Protein AF-A0A926KFU9-F1 (afdb_monomer_lite)

Radius of gyration: 22.51 Å; chains: 1; bounding box: 45×15×70 Å

pLDDT: mean 76.53, std 8.83, range [40.56, 87.38]

Secondary structure (DSSP, 8-state):
------HHHHHHHHHHHHHHHHHHHHTTHHHHHHHHHHHHHS-SHHHHHHHHHHHHHHHHHHHHHHHHHHHHHHHHHHHHHHHHHHHHHHHHHHHTT-

Sequence (98 aa):
MNLQVNSAALQDSSRQMRRTVDAVGNAPGAVHQAFQSVGASCGDGGCAALATSLAGAWNLALGGLSASSEALAKTTESAGGSYADTERVVMHAVGTAR

Structure (mmCIF, N/CA/C/O backbone):
data_AF-A0A926KFU9-F1
#
_entry.id   AF-A0A926KFU9-F1
#
loop_
_atom_site.group_PDB
_atom_site.id
_atom_site.type_symbol
_atom_site.label_atom_id
_atom_site.label_alt_id
_atom_site.label_comp_id
_atom_site.label_asym_id
_atom_site.label_entity_id
_atom_site.label_seq_id
_atom_site.pdbx_PDB_ins_code
_atom_site.Cartn_x
_atom_site.Cartn_y
_atom_site.Cartn_z
_atom_site.occupancy
_atom_site.B_iso_or_equiv
_atom_site.auth_seq_id
_atom_site.auth_comp_id
_atom_site.auth_asym_id
_atom_site.auth_atom_id
_atom_site.pdbx_PDB_model_num
ATOM 1 N N . MET A 1 1 ? -28.157 -2.617 4.553 1.00 40.56 1 MET A N 1
ATOM 2 C CA . MET A 1 1 ? -27.059 -3.279 5.291 1.00 40.56 1 MET A CA 1
ATOM 3 C C . MET A 1 1 ? -26.851 -2.501 6.578 1.00 40.56 1 MET A C 1
ATOM 5 O O . MET A 1 1 ? -26.506 -1.333 6.495 1.00 40.56 1 MET A O 1
ATOM 9 N N . ASN A 1 2 ? -27.164 -3.084 7.734 1.00 44.91 2 ASN A N 1
ATOM 10 C CA . ASN A 1 2 ? -26.972 -2.429 9.028 1.00 44.91 2 ASN A CA 1
ATOM 11 C C . ASN A 1 2 ? -25.595 -2.871 9.546 1.00 44.91 2 ASN A C 1
ATOM 13 O O . ASN A 1 2 ? -25.444 -4.004 9.997 1.00 44.91 2 ASN A O 1
ATOM 17 N N . LEU A 1 3 ? -24.568 -2.043 9.342 1.00 53.25 3 LEU A N 1
ATOM 18 C CA . LEU A 1 3 ? -23.219 -2.305 9.848 1.00 53.25 3 LEU A CA 1
ATOM 19 C C . LEU A 1 3 ? -23.240 -2.061 11.359 1.00 53.25 3 LEU A C 1
ATOM 21 O O . LEU A 1 3 ? -23.138 -0.922 11.806 1.00 53.25 3 LEU A O 1
ATOM 25 N N . GLN A 1 4 ? -23.411 -3.122 12.151 1.00 61.25 4 GLN A N 1
ATOM 26 C CA . GLN A 1 4 ? -23.164 -3.042 13.588 1.00 61.25 4 GLN A CA 1
ATOM 27 C C . GLN A 1 4 ? -21.669 -2.797 13.806 1.00 61.25 4 GLN A C 1
ATOM 29 O O . GLN A 1 4 ? -20.845 -3.694 13.638 1.00 61.25 4 GLN A O 1
ATOM 34 N N . VAL A 1 5 ? -21.324 -1.560 14.156 1.00 69.62 5 VAL A N 1
ATOM 35 C CA . VAL A 1 5 ? -19.968 -1.182 14.554 1.00 69.62 5 VAL A CA 1
ATOM 36 C C . VAL A 1 5 ? -19.773 -1.628 16.001 1.00 69.62 5 VAL A C 1
ATOM 38 O O . VAL A 1 5 ? -20.246 -0.975 16.926 1.00 69.62 5 VAL A O 1
ATOM 41 N N . ASN A 1 6 ? -19.122 -2.774 16.192 1.00 75.12 6 ASN A N 1
ATOM 42 C CA . ASN A 1 6 ? -18.710 -3.280 17.500 1.00 75.12 6 ASN A CA 1
ATOM 43 C C . ASN A 1 6 ? -17.232 -3.704 17.473 1.00 75.12 6 ASN A C 1
ATOM 45 O O . ASN A 1 6 ? -16.603 -3.775 16.412 1.00 75.12 6 ASN A O 1
ATOM 49 N N . SER A 1 7 ? -16.664 -3.953 18.653 1.00 76.00 7 SER A N 1
ATOM 50 C CA . SER A 1 7 ? -15.240 -4.261 18.827 1.00 76.00 7 SER A CA 1
ATOM 51 C C . SER A 1 7 ? -14.789 -5.476 18.004 1.00 76.00 7 SER A C 1
ATOM 53 O O . SER A 1 7 ? -13.750 -5.415 17.346 1.00 76.00 7 SER A O 1
ATOM 55 N N . ALA A 1 8 ? -15.596 -6.540 17.959 1.00 76.75 8 ALA A N 1
ATOM 56 C CA . ALA A 1 8 ? -15.313 -7.747 17.183 1.00 76.75 8 ALA A CA 1
ATOM 57 C C . ALA A 1 8 ? -15.278 -7.474 15.669 1.00 76.75 8 ALA A C 1
ATOM 59 O O . ALA A 1 8 ? -14.327 -7.864 14.992 1.00 76.7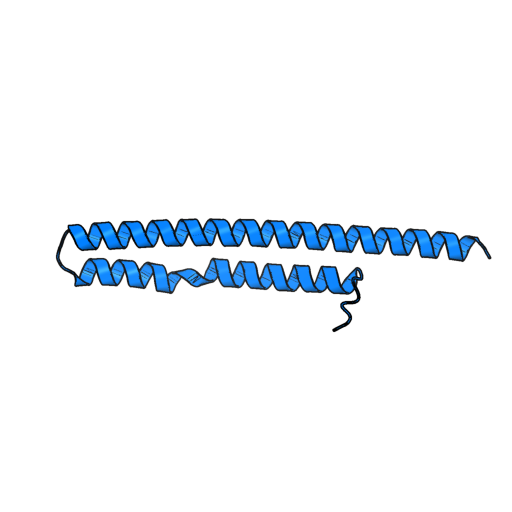5 8 ALA A O 1
ATOM 60 N N . ALA A 1 9 ? -16.259 -6.734 15.143 1.00 76.81 9 ALA A N 1
ATOM 61 C CA . ALA A 1 9 ? -16.319 -6.376 13.727 1.00 76.81 9 ALA A CA 1
ATOM 62 C C . ALA A 1 9 ? -15.128 -5.501 13.292 1.00 76.81 9 ALA A C 1
ATOM 64 O O . ALA A 1 9 ? -14.596 -5.670 12.191 1.00 76.81 9 ALA A O 1
ATOM 65 N N . LEU A 1 10 ? -14.672 -4.592 14.160 1.00 75.25 10 LEU A N 1
ATOM 66 C CA . LEU A 1 10 ? -13.489 -3.762 13.911 1.00 75.25 10 LEU A CA 1
ATOM 67 C C . LEU A 1 10 ? -12.194 -4.586 13.940 1.00 75.25 10 LEU A C 1
ATOM 69 O O . LEU A 1 10 ? -11.336 -4.414 13.074 1.00 75.25 10 LEU A O 1
ATOM 73 N N . GLN A 1 11 ? -12.063 -5.525 14.879 1.00 76.25 11 GLN A N 1
ATOM 74 C CA . GLN A 1 11 ? -10.910 -6.429 14.935 1.00 76.25 11 GLN A CA 1
ATOM 75 C C . GLN A 1 11 ? -10.837 -7.343 13.706 1.00 76.25 11 GLN A C 1
ATOM 77 O O . GLN A 1 11 ? -9.766 -7.496 13.116 1.00 76.25 11 GLN A O 1
ATOM 82 N N . ASP A 1 12 ? -11.964 -7.909 13.272 1.00 80.44 12 ASP A N 1
ATOM 83 C CA . ASP A 1 12 ? -12.012 -8.736 12.064 1.00 80.44 12 ASP A CA 1
ATOM 84 C C . ASP A 1 12 ? -11.726 -7.925 10.799 1.00 80.44 12 ASP A C 1
ATOM 86 O O . ASP A 1 12 ? -10.957 -8.377 9.944 1.00 80.44 12 ASP A O 1
ATOM 90 N N . SER A 1 13 ? -12.241 -6.695 10.722 1.00 77.44 13 SER A N 1
ATOM 91 C CA . SER A 1 13 ? -11.904 -5.758 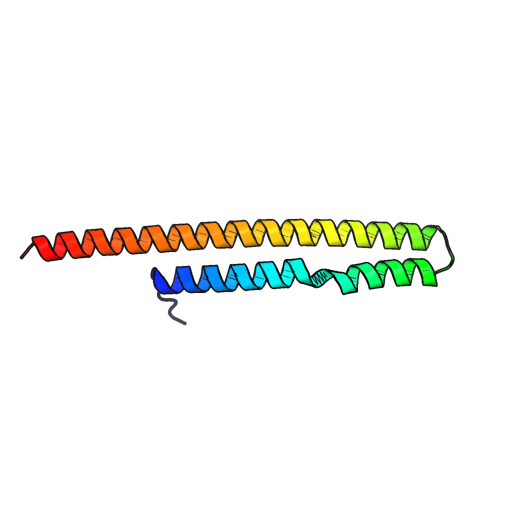9.646 1.00 77.44 13 SER A CA 1
ATOM 92 C C . SER A 1 13 ? -10.406 -5.438 9.637 1.00 77.44 13 SER A C 1
ATOM 94 O O . SER A 1 13 ? -9.785 -5.470 8.577 1.00 77.44 13 SER A O 1
ATOM 96 N N . SER A 1 14 ? -9.782 -5.207 10.799 1.00 73.69 14 SER A N 1
ATOM 97 C CA . SER A 1 14 ? -8.331 -4.982 10.905 1.00 73.69 14 SER A CA 1
ATOM 98 C C . SER A 1 14 ? -7.524 -6.187 10.412 1.00 73.69 14 SER A C 1
ATOM 100 O O . SER A 1 14 ? -6.610 -6.033 9.601 1.00 73.69 14 SER A O 1
ATOM 102 N N . ARG A 1 15 ? -7.898 -7.413 10.804 1.00 81.94 15 ARG A N 1
ATOM 103 C CA . ARG A 1 15 ? -7.252 -8.645 10.310 1.00 81.94 15 ARG A CA 1
ATOM 104 C C . ARG A 1 15 ? -7.406 -8.801 8.799 1.00 81.94 15 ARG A C 1
ATOM 106 O O . ARG A 1 15 ? -6.459 -9.198 8.122 1.00 81.94 15 ARG A O 1
ATOM 113 N N . GLN A 1 16 ? -8.591 -8.508 8.264 1.00 82.19 16 GLN A N 1
ATOM 114 C CA . GLN A 1 16 ? -8.845 -8.561 6.826 1.00 82.19 16 GLN A CA 1
ATOM 115 C C . GLN A 1 16 ? -8.030 -7.504 6.072 1.00 82.19 16 GLN A C 1
ATOM 117 O O . GLN A 1 16 ? -7.464 -7.816 5.024 1.00 82.19 16 GLN A O 1
ATOM 122 N N . MET A 1 17 ? -7.895 -6.300 6.631 1.00 78.56 17 MET A N 1
ATOM 123 C CA . MET A 1 17 ? -7.027 -5.260 6.085 1.00 78.56 17 MET A CA 1
ATOM 124 C C . MET A 1 17 ? -5.566 -5.684 6.092 1.00 78.56 17 MET A C 1
ATOM 126 O O . MET A 1 17 ? -4.937 -5.579 5.050 1.00 78.56 17 MET A O 1
ATOM 130 N N . ARG A 1 18 ? -5.045 -6.251 7.187 1.00 78.00 18 ARG A N 1
ATOM 131 C CA . ARG A 1 18 ? -3.665 -6.770 7.234 1.00 78.00 18 ARG A CA 1
ATOM 132 C C . ARG A 1 18 ? -3.407 -7.818 6.149 1.00 78.00 18 ARG A C 1
ATOM 134 O O . ARG A 1 18 ? -2.459 -7.681 5.392 1.00 78.00 18 ARG A O 1
ATOM 141 N N . ARG A 1 19 ? -4.312 -8.789 5.975 1.00 80.75 19 ARG A N 1
ATOM 142 C CA . ARG A 1 19 ? -4.207 -9.776 4.881 1.00 80.75 19 ARG A CA 1
ATOM 143 C C . ARG A 1 19 ? -4.228 -9.129 3.495 1.00 80.75 19 ARG A C 1
ATOM 145 O O . ARG A 1 19 ? -3.545 -9.591 2.589 1.00 80.75 19 ARG A O 1
ATOM 152 N N . THR A 1 20 ? -5.022 -8.075 3.329 1.00 76.25 20 THR A N 1
ATOM 153 C CA . THR A 1 20 ? -5.097 -7.324 2.070 1.00 76.25 20 THR A CA 1
ATOM 154 C C . THR A 1 20 ? -3.817 -6.521 1.831 1.00 76.25 20 THR A C 1
ATOM 156 O O . THR A 1 20 ? -3.327 -6.509 0.710 1.00 76.25 20 THR A O 1
ATOM 159 N N . VAL A 1 21 ? -3.234 -5.917 2.874 1.00 73.06 21 VAL A N 1
ATOM 160 C CA . VAL A 1 21 ? -1.927 -5.238 2.831 1.00 73.06 21 VAL A CA 1
ATOM 161 C C . VAL A 1 21 ? -0.844 -6.220 2.411 1.00 73.06 21 VAL A C 1
ATOM 163 O O . VAL A 1 21 ? -0.093 -5.922 1.490 1.00 73.06 21 VAL A O 1
ATOM 166 N N . ASP A 1 22 ? -0.807 -7.406 3.017 1.00 72.00 22 ASP A N 1
ATOM 167 C CA . ASP A 1 22 ? 0.162 -8.445 2.673 1.00 72.00 22 ASP A CA 1
ATOM 168 C C . ASP A 1 22 ? -0.025 -8.913 1.223 1.00 72.00 22 ASP A C 1
ATOM 170 O O . ASP A 1 22 ? 0.948 -9.082 0.490 1.00 72.00 22 ASP A O 1
ATOM 174 N N . ALA A 1 23 ? -1.269 -9.084 0.767 1.00 71.44 23 ALA A N 1
ATOM 175 C CA . ALA A 1 23 ? -1.561 -9.454 -0.616 1.00 71.44 23 ALA A CA 1
ATOM 176 C C . ALA A 1 23 ? -1.136 -8.362 -1.611 1.00 71.44 23 ALA A C 1
ATOM 178 O O . ALA A 1 23 ? -0.534 -8.678 -2.631 1.00 71.44 23 ALA A O 1
ATOM 179 N N . VAL A 1 24 ? -1.403 -7.088 -1.305 1.00 68.44 24 VAL A N 1
ATOM 180 C CA . VAL A 1 24 ? -1.000 -5.929 -2.117 1.00 68.44 24 VAL A CA 1
ATOM 181 C C . VAL A 1 24 ? 0.519 -5.765 -2.117 1.00 68.44 24 VAL A C 1
ATOM 183 O O . VAL A 1 24 ? 1.106 -5.593 -3.179 1.00 68.44 24 VAL A O 1
ATOM 186 N N . GLY A 1 25 ? 1.177 -5.881 -0.965 1.00 64.69 25 GLY A N 1
ATOM 187 C CA . GLY A 1 25 ? 2.634 -5.815 -0.845 1.00 64.69 25 GLY A CA 1
ATOM 188 C C . GLY A 1 25 ? 3.343 -6.934 -1.612 1.00 64.69 25 GLY A C 1
ATOM 189 O O . GLY A 1 25 ? 4.392 -6.698 -2.205 1.00 64.69 25 GLY A O 1
ATOM 190 N N . ASN A 1 26 ? 2.735 -8.123 -1.677 1.00 62.97 26 ASN A N 1
ATOM 191 C CA . ASN A 1 26 ? 3.223 -9.252 -2.474 1.00 62.97 26 ASN A CA 1
ATOM 192 C C . ASN A 1 26 ? 2.784 -9.205 -3.953 1.00 62.97 26 ASN A C 1
ATOM 194 O O . ASN A 1 26 ? 3.286 -9.982 -4.766 1.00 62.97 26 ASN A O 1
ATOM 198 N N . ALA A 1 27 ? 1.868 -8.306 -4.330 1.00 64.12 27 ALA A N 1
ATOM 199 C CA . ALA A 1 27 ? 1.274 -8.270 -5.664 1.00 64.12 27 ALA A CA 1
ATOM 200 C C . ALA A 1 27 ? 2.219 -7.892 -6.831 1.00 64.12 27 ALA A C 1
ATOM 202 O O . ALA A 1 27 ? 1.897 -8.295 -7.951 1.00 64.12 27 ALA A O 1
ATOM 203 N N . PRO A 1 28 ? 3.358 -7.170 -6.701 1.00 62.59 28 PRO A N 1
ATOM 204 C CA . PRO A 1 28 ? 3.983 -6.610 -7.903 1.00 62.59 28 PRO A CA 1
ATOM 205 C C . PRO A 1 28 ? 5.318 -7.218 -8.343 1.00 62.59 28 PRO A C 1
ATOM 207 O O . PRO A 1 28 ? 6.089 -6.531 -9.008 1.00 62.59 28 PRO A O 1
ATOM 210 N N . GLY A 1 29 ? 5.582 -8.502 -8.094 1.00 62.53 29 GLY A N 1
ATOM 211 C CA . GLY A 1 29 ? 6.672 -9.187 -8.807 1.00 62.53 29 GLY A CA 1
ATOM 212 C C . GLY A 1 29 ? 6.414 -9.250 -10.322 1.00 62.53 29 GLY A C 1
ATOM 213 O O . GLY A 1 29 ? 7.276 -8.908 -11.130 1.00 62.53 29 GLY A O 1
ATOM 214 N N . ALA A 1 30 ? 5.186 -9.607 -10.712 1.00 68.06 30 ALA A N 1
ATOM 215 C CA . ALA A 1 30 ? 4.811 -9.824 -12.110 1.00 68.06 30 ALA A CA 1
ATOM 216 C C . ALA A 1 30 ? 4.762 -8.528 -12.938 1.00 68.06 30 ALA A C 1
ATOM 218 O O . ALA A 1 30 ? 5.200 -8.514 -14.085 1.00 68.06 30 ALA A O 1
ATOM 219 N N . VAL A 1 31 ? 4.273 -7.425 -12.361 1.00 72.56 31 VAL A N 1
ATOM 220 C CA . VAL A 1 31 ? 4.195 -6.130 -13.060 1.00 72.56 31 VAL A CA 1
ATOM 221 C C . VAL A 1 31 ? 5.584 -5.515 -13.234 1.00 72.56 31 VAL A C 1
ATOM 223 O O . VAL A 1 31 ? 5.902 -4.999 -14.303 1.00 72.56 31 VAL A O 1
ATOM 226 N N . HIS A 1 32 ? 6.449 -5.639 -12.224 1.00 69.75 32 HIS A N 1
ATOM 227 C CA . HIS A 1 32 ? 7.842 -5.218 -12.338 1.00 69.75 32 HIS A CA 1
ATOM 228 C C . HIS A 1 32 ? 8.578 -5.998 -13.439 1.00 69.75 32 HIS A C 1
ATOM 230 O O . HIS A 1 32 ? 9.240 -5.401 -14.288 1.00 69.75 32 HIS A O 1
ATOM 236 N N . GLN A 1 33 ? 8.402 -7.323 -13.479 1.00 72.25 33 GLN A N 1
ATOM 237 C CA . GLN A 1 33 ? 8.969 -8.174 -14.529 1.00 72.25 33 GLN A CA 1
ATOM 238 C C . GLN A 1 33 ? 8.398 -7.865 -15.918 1.00 72.25 33 GLN A C 1
ATOM 240 O O . GLN A 1 33 ? 9.146 -7.873 -16.893 1.00 72.25 33 GLN A O 1
ATOM 245 N N . ALA A 1 34 ? 7.106 -7.542 -16.022 1.00 77.75 34 ALA A N 1
ATOM 246 C CA . ALA A 1 34 ? 6.487 -7.141 -17.282 1.00 77.75 34 ALA A CA 1
ATOM 247 C C . ALA A 1 34 ? 7.071 -5.824 -17.818 1.00 77.75 34 ALA A C 1
ATOM 249 O O . ALA A 1 34 ? 7.347 -5.716 -19.008 1.00 77.75 34 ALA A O 1
ATOM 250 N N . PHE A 1 35 ? 7.329 -4.834 -16.958 1.00 78.62 35 PHE A N 1
ATOM 251 C CA . PHE A 1 35 ? 7.999 -3.610 -17.402 1.00 78.62 35 PHE A CA 1
ATOM 252 C C . PHE A 1 35 ? 9.436 -3.881 -17.857 1.00 78.62 35 PHE A C 1
ATOM 254 O O . PHE A 1 35 ? 9.832 -3.409 -18.921 1.00 78.62 35 PHE A O 1
ATOM 261 N N . GLN A 1 36 ? 10.196 -4.701 -17.126 1.00 74.12 36 GLN A N 1
ATOM 262 C CA . GLN A 1 36 ? 11.542 -5.094 -17.558 1.00 74.12 36 GLN A CA 1
ATOM 263 C C . GLN A 1 36 ? 11.533 -5.842 -18.903 1.00 74.12 36 GLN A C 1
ATOM 265 O O . GLN A 1 36 ? 12.379 -5.569 -19.756 1.00 74.12 36 GLN A O 1
ATOM 270 N N . SER A 1 37 ? 10.568 -6.741 -19.129 1.00 76.88 37 SER A N 1
ATOM 271 C CA . SER A 1 37 ? 10.461 -7.484 -20.389 1.00 76.88 37 SER A CA 1
ATOM 272 C C . SER A 1 37 ? 10.077 -6.584 -21.566 1.00 76.88 37 SER A C 1
ATOM 274 O O . SER A 1 37 ? 10.628 -6.748 -22.654 1.00 76.88 37 SER A O 1
ATOM 276 N N . VAL A 1 38 ? 9.211 -5.586 -21.354 1.00 77.06 38 VAL A N 1
ATOM 277 C CA . VAL A 1 38 ? 8.891 -4.555 -22.356 1.00 77.06 38 VAL A CA 1
ATOM 278 C C . VAL A 1 38 ? 10.141 -3.754 -22.726 1.00 77.06 38 VAL A C 1
ATOM 280 O O . VAL A 1 38 ? 10.432 -3.597 -23.911 1.00 77.06 38 VAL A O 1
ATOM 283 N N . GLY A 1 39 ? 10.924 -3.319 -21.732 1.00 72.62 39 GLY A N 1
ATOM 284 C CA . GLY A 1 39 ? 12.185 -2.610 -21.964 1.00 72.62 39 GLY A CA 1
ATOM 285 C C . GLY A 1 39 ? 13.187 -3.432 -22.781 1.00 72.62 39 GLY A C 1
ATOM 286 O O . GLY A 1 39 ? 13.799 -2.906 -23.707 1.00 72.62 39 GLY A O 1
ATOM 287 N N . ALA A 1 40 ? 13.301 -4.732 -22.493 1.00 73.94 40 ALA A N 1
ATOM 288 C CA . ALA A 1 40 ? 14.160 -5.648 -23.244 1.00 73.94 40 ALA A CA 1
ATOM 289 C C . ALA A 1 40 ? 13.653 -5.924 -24.674 1.00 73.94 40 ALA A C 1
ATOM 291 O O . ALA A 1 40 ? 14.457 -6.092 -25.588 1.00 73.94 40 ALA A O 1
ATOM 292 N N . SER A 1 41 ? 12.333 -5.951 -24.882 1.00 75.62 41 SER A N 1
ATOM 293 C CA . SER A 1 41 ? 11.713 -6.294 -26.173 1.00 75.62 41 SER A CA 1
ATOM 294 C C . SER A 1 41 ? 11.727 -5.143 -27.181 1.00 75.62 41 SER A C 1
ATOM 296 O O . SER A 1 41 ? 11.721 -5.379 -28.385 1.00 75.62 41 SER A O 1
ATOM 298 N N . CYS A 1 42 ? 11.744 -3.895 -26.708 1.00 75.38 42 CYS A N 1
ATOM 299 C CA . CYS A 1 42 ? 11.715 -2.711 -27.566 1.00 75.38 42 CYS A CA 1
ATOM 300 C C . CYS A 1 42 ? 13.016 -2.447 -28.342 1.00 75.38 42 CYS A C 1
ATOM 302 O O . CYS A 1 42 ? 12.978 -1.742 -29.346 1.00 75.38 42 CYS A O 1
ATOM 304 N N . GLY A 1 43 ? 14.168 -2.930 -27.863 1.00 71.44 43 GLY A N 1
ATOM 305 C CA . GLY A 1 43 ? 15.464 -2.780 -28.544 1.00 71.44 43 GLY A CA 1
ATOM 306 C C . GLY A 1 43 ? 16.037 -1.354 -28.645 1.00 71.44 43 GLY A C 1
ATOM 307 O O . GLY A 1 43 ? 17.148 -1.198 -29.142 1.00 71.44 43 GLY A O 1
ATOM 308 N N . ASP A 1 44 ? 15.326 -0.330 -28.161 1.00 79.75 44 ASP A N 1
ATOM 309 C CA . ASP A 1 44 ? 15.765 1.071 -28.123 1.00 79.75 44 ASP A CA 1
ATOM 310 C C . ASP A 1 44 ? 15.933 1.573 -26.677 1.00 79.75 44 ASP A C 1
ATOM 312 O O . ASP A 1 44 ? 15.133 1.268 -25.783 1.00 79.75 44 ASP A O 1
ATOM 316 N N . GLY A 1 45 ? 16.967 2.389 -26.453 1.00 76.19 45 GLY A N 1
ATOM 317 C CA . GLY A 1 45 ? 17.311 2.953 -25.148 1.00 76.19 45 GLY A CA 1
ATOM 318 C C . GLY A 1 45 ? 16.208 3.838 -24.561 1.00 76.19 45 GLY A C 1
ATOM 319 O O . GLY A 1 45 ? 16.027 3.855 -23.342 1.00 76.19 45 GLY A O 1
ATOM 320 N N . 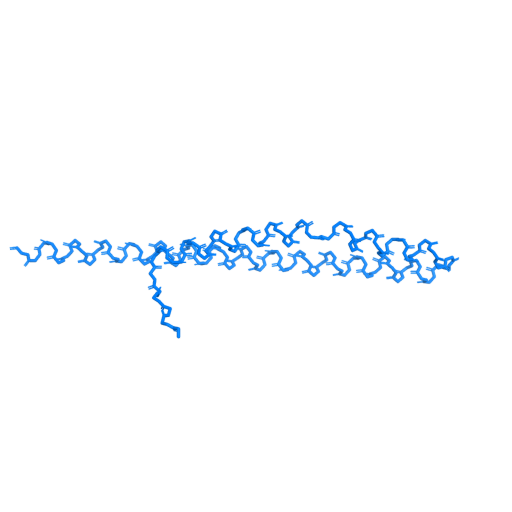GLY A 1 46 ? 15.417 4.510 -25.406 1.00 78.81 46 GLY A N 1
ATOM 321 C CA . GLY A 1 46 ? 14.268 5.307 -24.970 1.00 78.81 46 GLY A CA 1
ATOM 322 C C . GLY A 1 46 ? 13.162 4.462 -24.329 1.00 78.81 46 GLY A C 1
ATOM 323 O O . GLY A 1 46 ? 12.652 4.806 -23.260 1.00 78.81 46 GLY A O 1
ATOM 324 N N . CYS A 1 47 ? 12.831 3.311 -24.923 1.00 78.31 47 CYS A N 1
ATOM 325 C CA . CYS A 1 47 ? 11.831 2.403 -24.357 1.00 78.31 47 CYS A CA 1
ATOM 326 C C . CYS A 1 47 ? 12.341 1.710 -23.081 1.00 78.31 47 CYS A C 1
ATOM 328 O O . CYS A 1 47 ? 11.583 1.563 -22.122 1.00 78.31 47 CYS A O 1
ATOM 330 N N . ALA A 1 48 ? 13.629 1.356 -23.012 1.00 79.25 48 ALA A N 1
ATOM 331 C CA . ALA A 1 48 ? 14.229 0.807 -21.793 1.00 79.25 48 ALA A CA 1
ATOM 332 C C . ALA A 1 48 ? 14.184 1.805 -20.615 1.00 79.25 48 ALA A C 1
ATOM 334 O O . ALA A 1 48 ? 13.865 1.428 -19.481 1.00 79.25 48 ALA A O 1
ATOM 335 N N . ALA A 1 49 ? 14.439 3.090 -20.881 1.00 80.81 49 ALA A N 1
ATOM 336 C CA . ALA A 1 49 ? 14.329 4.152 -19.882 1.00 80.81 49 ALA A CA 1
ATOM 337 C C . ALA A 1 49 ? 12.877 4.354 -19.414 1.00 80.81 49 ALA A C 1
ATOM 339 O O . ALA A 1 49 ? 12.621 4.445 -18.211 1.00 80.81 49 ALA A O 1
ATOM 340 N N . LEU A 1 50 ? 11.919 4.357 -20.348 1.00 83.56 50 LEU A N 1
ATOM 341 C CA . LEU A 1 50 ? 10.493 4.460 -20.037 1.00 83.56 50 LEU A CA 1
ATOM 342 C C . LEU A 1 50 ? 10.012 3.277 -19.184 1.00 83.56 50 LEU A C 1
ATOM 344 O O . LEU A 1 50 ? 9.387 3.481 -18.146 1.00 83.56 50 LEU A O 1
ATOM 348 N N . ALA A 1 51 ? 10.357 2.050 -19.573 1.00 82.31 51 ALA A N 1
ATOM 349 C CA . ALA A 1 51 ? 10.049 0.834 -18.827 1.00 82.31 51 ALA A CA 1
ATOM 350 C C . ALA A 1 51 ? 10.593 0.876 -17.390 1.00 82.31 51 ALA A C 1
ATOM 352 O O . ALA A 1 51 ? 9.877 0.564 -16.438 1.00 82.31 51 ALA A O 1
ATOM 353 N N . THR A 1 52 ? 11.838 1.324 -17.221 1.00 82.31 52 THR A N 1
ATOM 354 C CA . THR A 1 52 ? 12.459 1.491 -15.900 1.00 82.31 52 THR A CA 1
ATOM 355 C C . THR A 1 52 ? 11.727 2.544 -15.065 1.00 82.31 52 THR A C 1
ATOM 357 O O . THR A 1 52 ? 11.4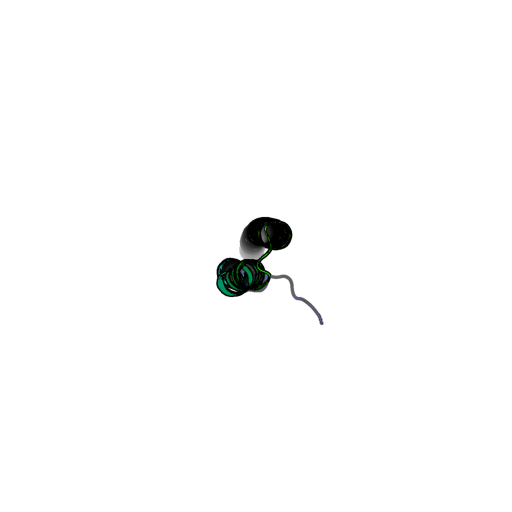62 2.326 -13.882 1.00 82.31 52 THR A O 1
ATOM 360 N N . SER A 1 53 ? 11.350 3.670 -15.678 1.00 84.69 53 SER A N 1
ATOM 361 C CA . SER A 1 53 ? 10.593 4.733 -15.013 1.00 84.69 53 SER A CA 1
ATOM 362 C C . SER A 1 53 ? 9.212 4.252 -14.552 1.00 84.69 53 SER A C 1
ATOM 364 O O . SER A 1 53 ? 8.849 4.467 -13.394 1.00 84.69 53 SER A O 1
ATOM 366 N N . LEU A 1 54 ? 8.480 3.524 -15.403 1.00 83.81 54 LEU A N 1
ATOM 367 C CA . LEU A 1 54 ? 7.194 2.913 -15.049 1.00 83.81 54 LEU A CA 1
ATOM 368 C C . LEU A 1 54 ? 7.334 1.886 -13.923 1.00 83.81 54 LEU A C 1
ATOM 370 O O . LEU A 1 54 ? 6.536 1.899 -12.987 1.00 83.81 54 LEU A O 1
ATOM 374 N N . ALA A 1 55 ? 8.368 1.044 -13.963 1.00 83.25 55 ALA A N 1
ATOM 375 C CA . ALA A 1 55 ? 8.650 0.089 -12.897 1.00 83.25 55 ALA A CA 1
ATOM 376 C C . ALA A 1 55 ? 8.928 0.787 -11.552 1.00 83.25 55 ALA A C 1
ATOM 378 O O . ALA A 1 55 ? 8.434 0.349 -10.511 1.00 83.25 55 ALA A O 1
ATOM 379 N N . GLY A 1 56 ? 9.681 1.891 -11.568 1.00 82.56 56 GLY A N 1
ATOM 380 C CA . GLY A 1 56 ? 9.933 2.717 -10.387 1.00 82.56 56 GLY A CA 1
ATOM 381 C C . GLY A 1 56 ? 8.665 3.386 -9.847 1.00 82.56 56 GLY A C 1
ATOM 382 O O . GLY A 1 56 ? 8.384 3.294 -8.653 1.00 82.56 56 GLY A O 1
ATOM 383 N N . ALA A 1 57 ? 7.866 4.004 -10.722 1.00 84.19 57 ALA A N 1
ATOM 384 C CA . ALA A 1 57 ? 6.601 4.643 -10.353 1.00 84.19 57 ALA A CA 1
ATOM 385 C C . ALA A 1 57 ? 5.599 3.639 -9.761 1.00 84.19 57 ALA A C 1
ATOM 387 O O . ALA A 1 57 ? 4.935 3.931 -8.766 1.00 84.19 57 ALA A O 1
ATOM 388 N N . TRP A 1 58 ? 5.537 2.434 -10.329 1.00 83.25 58 TRP A N 1
ATOM 389 C CA . TRP A 1 58 ? 4.712 1.342 -9.823 1.00 83.25 58 TRP A CA 1
ATOM 390 C C . TRP A 1 58 ? 5.128 0.910 -8.413 1.00 83.25 58 TRP A C 1
ATOM 392 O O . TRP A 1 58 ? 4.282 0.823 -7.523 1.00 83.25 58 TRP A O 1
ATOM 402 N N . ASN A 1 59 ?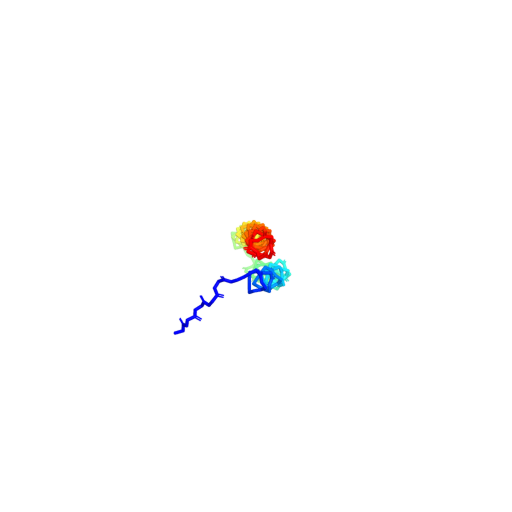 6.430 0.721 -8.176 1.00 82.38 59 ASN A N 1
ATOM 403 C CA . ASN A 1 59 ? 6.953 0.377 -6.851 1.00 82.38 59 ASN A CA 1
ATOM 404 C C . ASN A 1 59 ? 6.644 1.461 -5.806 1.00 82.38 59 ASN A C 1
ATOM 406 O O . ASN A 1 59 ? 6.261 1.138 -4.682 1.00 82.38 59 ASN A O 1
ATOM 410 N N . LEU A 1 60 ? 6.761 2.742 -6.173 1.00 84.50 60 LEU A N 1
ATOM 411 C CA . LEU A 1 60 ? 6.408 3.858 -5.290 1.00 84.50 60 LEU A CA 1
ATOM 412 C C . LEU A 1 60 ? 4.913 3.867 -4.947 1.00 84.50 60 LEU A C 1
ATOM 414 O O . LEU A 1 60 ? 4.554 4.003 -3.776 1.00 84.50 60 LEU A O 1
ATOM 418 N N . ALA A 1 61 ? 4.043 3.684 -5.944 1.00 83.31 61 ALA A N 1
ATOM 419 C CA . ALA A 1 61 ? 2.597 3.642 -5.740 1.00 83.31 61 ALA A CA 1
ATOM 420 C C . ALA A 1 61 ? 2.184 2.481 -4.821 1.00 83.31 61 ALA A C 1
ATOM 422 O O . ALA A 1 61 ? 1.386 2.671 -3.901 1.00 83.31 61 ALA A O 1
ATOM 423 N N . LEU A 1 62 ? 2.770 1.297 -5.014 1.00 82.56 62 LEU A N 1
ATOM 424 C CA . LEU A 1 62 ? 2.535 0.142 -4.148 1.00 82.56 62 LEU A CA 1
ATOM 425 C C . LEU A 1 62 ? 3.053 0.331 -2.730 1.00 82.56 62 LEU A C 1
ATOM 427 O O . LEU A 1 62 ? 2.349 -0.021 -1.785 1.00 82.56 62 LEU A O 1
ATOM 431 N N . GLY A 1 63 ? 4.238 0.919 -2.569 1.00 81.00 63 GLY A N 1
ATOM 432 C CA . GLY A 1 63 ? 4.753 1.286 -1.253 1.00 81.00 63 GLY A CA 1
ATOM 433 C C . GLY A 1 63 ? 3.796 2.227 -0.515 1.00 81.00 63 GLY A C 1
ATOM 434 O O . GLY A 1 63 ? 3.461 1.982 0.644 1.00 81.00 63 GLY A O 1
ATOM 435 N N . GLY A 1 64 ? 3.283 3.252 -1.203 1.00 83.88 64 GLY A N 1
ATOM 436 C CA . GLY A 1 64 ? 2.309 4.195 -0.644 1.00 83.88 64 GLY A CA 1
ATOM 437 C C . GLY A 1 64 ? 0.966 3.551 -0.282 1.00 83.88 64 GLY A C 1
ATOM 438 O O . GLY A 1 64 ? 0.404 3.845 0.778 1.00 83.88 64 GLY A O 1
ATOM 439 N N . LEU A 1 65 ? 0.465 2.643 -1.125 1.00 82.69 65 LEU A N 1
ATOM 440 C CA . LEU A 1 65 ? -0.771 1.902 -0.867 1.00 82.69 65 LEU A CA 1
ATOM 441 C C . LEU A 1 65 ? -0.618 0.951 0.326 1.00 82.69 65 LEU A C 1
ATOM 443 O O . LEU A 1 65 ? -1.499 0.906 1.184 1.00 82.69 65 LEU A O 1
ATOM 447 N N . SER A 1 66 ? 0.508 0.240 0.408 1.00 81.19 66 SER A N 1
ATOM 448 C CA . SER A 1 66 ? 0.835 -0.645 1.530 1.00 81.19 66 SER A CA 1
ATOM 449 C C . SER A 1 66 ? 0.910 0.133 2.847 1.00 81.19 66 SER A C 1
ATOM 451 O O . SER A 1 66 ? 0.197 -0.195 3.795 1.00 81.19 66 SER A O 1
ATOM 453 N N . ALA A 1 67 ? 1.658 1.243 2.877 1.00 80.19 67 ALA A N 1
ATOM 454 C CA . ALA A 1 67 ? 1.793 2.091 4.063 1.00 80.19 67 ALA A CA 1
ATOM 455 C C . ALA A 1 67 ? 0.447 2.676 4.529 1.00 80.19 67 ALA A C 1
ATOM 457 O O . ALA A 1 67 ? 0.129 2.656 5.719 1.00 80.19 67 ALA A O 1
ATOM 458 N N . SER A 1 68 ? -0.371 3.162 3.589 1.00 79.75 68 SER A N 1
ATOM 459 C CA . SER A 1 68 ? -1.703 3.703 3.889 1.00 79.75 68 SER A CA 1
ATOM 460 C C . SER A 1 68 ? -2.645 2.623 4.428 1.00 79.75 68 SER A C 1
ATOM 462 O O . SER A 1 68 ? -3.409 2.864 5.363 1.00 79.75 68 SER A O 1
ATOM 464 N N . SER A 1 69 ? -2.565 1.413 3.871 1.00 77.94 69 SER A N 1
ATOM 465 C CA . SER A 1 69 ? -3.381 0.277 4.302 1.00 77.94 69 SER A CA 1
ATOM 466 C C . SER A 1 69 ? -2.952 -0.243 5.682 1.00 77.94 69 SER A C 1
ATOM 468 O O . SER A 1 69 ? -3.803 -0.589 6.500 1.00 77.94 69 SER A O 1
ATOM 470 N N . GLU A 1 70 ? -1.650 -0.245 5.990 1.00 81.81 70 GLU A N 1
ATOM 471 C CA . GLU A 1 70 ? -1.135 -0.596 7.319 1.00 81.81 70 GLU A CA 1
ATOM 472 C C . GLU A 1 70 ? -1.567 0.433 8.375 1.00 81.81 70 GLU A C 1
ATOM 474 O O . GLU A 1 70 ? -2.011 0.062 9.466 1.00 81.81 70 GLU A O 1
ATOM 479 N N . ALA A 1 71 ? -1.492 1.727 8.045 1.00 83.56 71 ALA A N 1
ATOM 480 C CA . ALA A 1 71 ? -1.986 2.794 8.910 1.00 83.56 71 ALA A CA 1
ATOM 481 C C . ALA A 1 71 ? -3.479 2.611 9.214 1.00 83.56 71 ALA A C 1
ATOM 483 O O . ALA A 1 71 ? -3.875 2.626 10.380 1.00 83.56 71 ALA A O 1
ATOM 484 N N . LEU A 1 72 ? -4.292 2.338 8.188 1.00 79.69 72 LEU A N 1
ATOM 485 C CA . LEU A 1 72 ? -5.721 2.077 8.353 1.00 79.69 72 LEU A CA 1
ATOM 486 C C . LEU A 1 72 ? -5.986 0.842 9.231 1.00 79.69 72 LEU A C 1
ATOM 488 O O . LEU A 1 72 ? -6.858 0.878 10.106 1.00 79.69 72 LEU A O 1
ATOM 492 N N . ALA A 1 73 ? -5.209 -0.232 9.061 1.00 79.44 73 ALA A N 1
ATOM 493 C CA . ALA A 1 73 ? -5.322 -1.432 9.888 1.00 79.44 73 ALA A CA 1
ATOM 494 C C . ALA A 1 73 ? -5.040 -1.144 11.374 1.00 79.44 73 ALA A C 1
ATOM 496 O O . ALA A 1 73 ? -5.796 -1.612 12.233 1.00 79.44 73 ALA A O 1
ATOM 497 N N . LYS A 1 74 ? -4.007 -0.340 11.675 1.00 81.12 74 LYS A N 1
ATOM 498 C CA . LYS A 1 74 ? -3.666 0.105 13.041 1.00 81.12 74 LYS A CA 1
ATOM 499 C C . LYS A 1 74 ? -4.753 0.992 13.642 1.00 81.12 74 LYS A C 1
ATOM 501 O O . LYS A 1 74 ? -5.155 0.777 14.782 1.00 81.12 74 LYS A O 1
ATOM 506 N N . THR A 1 75 ? -5.267 1.962 12.885 1.00 84.00 75 THR A N 1
ATOM 507 C CA . THR A 1 75 ? -6.355 2.834 13.356 1.00 84.00 75 THR A CA 1
ATOM 508 C C . THR A 1 75 ? -7.610 2.027 13.680 1.00 84.00 75 THR A C 1
ATOM 510 O O . THR A 1 75 ? -8.249 2.258 14.704 1.00 84.00 75 THR A O 1
ATOM 513 N N . THR A 1 76 ? -7.936 1.036 12.851 1.00 79.94 76 THR A N 1
ATOM 514 C CA . THR A 1 76 ? -9.115 0.181 13.053 1.00 79.94 76 THR A CA 1
ATOM 515 C C . THR A 1 76 ? -8.960 -0.737 14.265 1.00 79.94 76 THR A C 1
ATOM 517 O O . THR A 1 76 ? -9.905 -0.916 15.030 1.00 79.94 76 THR A O 1
ATOM 520 N N . GLU A 1 77 ? -7.764 -1.285 14.481 1.00 80.94 77 GLU A N 1
ATOM 521 C CA . GLU A 1 77 ? -7.441 -2.064 15.680 1.00 80.94 77 GLU A CA 1
ATOM 522 C C . GLU A 1 77 ? -7.552 -1.216 16.951 1.00 80.94 77 GLU A C 1
ATOM 524 O O . GLU A 1 77 ? -8.211 -1.624 17.907 1.00 80.94 77 GLU A O 1
ATOM 529 N N . SER A 1 78 ? -6.977 -0.010 16.935 1.00 84.00 78 SER A N 1
ATOM 530 C CA . SER A 1 78 ? -7.070 0.939 18.046 1.00 84.00 78 SER A CA 1
ATOM 531 C C . SER A 1 78 ? -8.520 1.315 18.348 1.00 84.00 78 SER A C 1
ATOM 533 O O . SER A 1 78 ? -8.926 1.287 19.509 1.00 84.00 78 SER A O 1
ATOM 535 N N . ALA A 1 79 ? -9.328 1.589 17.319 1.00 78.19 79 ALA A N 1
ATOM 536 C CA . ALA A 1 79 ? -10.754 1.837 17.488 1.00 78.19 79 ALA A CA 1
ATOM 537 C C . ALA A 1 79 ? -11.453 0.629 18.134 1.00 78.19 79 ALA A C 1
ATOM 539 O O . ALA A 1 79 ? -12.167 0.795 19.120 1.00 78.19 79 ALA A O 1
ATOM 540 N N . GLY A 1 80 ? -11.205 -0.587 17.633 1.00 78.38 80 GLY A N 1
ATOM 541 C CA . GLY A 1 80 ? -11.766 -1.819 18.193 1.00 78.38 80 GLY A CA 1
ATOM 542 C C . GLY A 1 80 ? -11.420 -2.027 19.671 1.00 78.38 80 GLY A C 1
ATOM 543 O O . GLY A 1 80 ? -12.295 -2.413 20.447 1.00 78.38 80 GLY A O 1
ATOM 544 N N . GLY A 1 81 ? -10.181 -1.723 20.071 1.00 81.19 81 GLY A N 1
ATOM 545 C CA . GLY A 1 81 ? -9.744 -1.743 21.470 1.00 81.19 81 GLY A CA 1
ATOM 546 C C . GLY A 1 81 ? -10.494 -0.729 22.337 1.00 81.19 81 GLY A C 1
ATOM 547 O O . GLY A 1 81 ? -11.074 -1.103 23.354 1.00 81.19 81 GLY A O 1
ATOM 548 N N . SER A 1 82 ? -10.580 0.527 21.892 1.00 84.25 82 SER A N 1
ATOM 549 C CA . SER A 1 82 ? -11.309 1.587 22.605 1.00 84.25 82 SER A CA 1
ATOM 550 C C . SER A 1 82 ? -12.796 1.266 22.795 1.00 84.25 82 SER A C 1
ATOM 552 O O . SER A 1 82 ? -13.358 1.534 23.860 1.00 84.25 82 SER A O 1
ATOM 554 N N . TYR A 1 83 ? -13.444 0.659 21.792 1.00 80.62 83 TYR A N 1
ATOM 555 C CA . TYR A 1 83 ? -14.829 0.196 21.921 1.00 80.62 83 TYR A CA 1
ATOM 556 C C . TYR A 1 83 ? -14.963 -0.929 22.955 1.00 80.62 83 TYR A C 1
ATOM 558 O O . TYR A 1 83 ? -15.874 -0.873 23.777 1.00 80.62 83 TYR A O 1
ATOM 566 N N . ALA A 1 84 ? -14.051 -1.908 22.961 1.00 81.50 84 ALA A N 1
ATOM 567 C CA . ALA A 1 84 ? -14.067 -2.999 23.940 1.00 81.50 84 ALA A CA 1
ATOM 568 C C . ALA A 1 84 ? -13.862 -2.494 25.379 1.00 81.50 84 ALA A C 1
ATOM 570 O O . ALA A 1 84 ? -14.550 -2.936 26.300 1.00 81.50 84 ALA A O 1
ATOM 571 N N . ASP A 1 85 ? -12.957 -1.533 25.577 1.00 85.88 85 ASP A N 1
ATOM 572 C CA . ASP A 1 85 ? -12.740 -0.915 26.886 1.00 85.88 85 ASP A CA 1
ATOM 573 C C . ASP A 1 85 ? -13.959 -0.118 27.353 1.00 85.88 85 ASP A C 1
ATOM 575 O O . ASP A 1 85 ? -14.369 -0.234 28.510 1.00 85.88 85 ASP A O 1
ATOM 579 N N . THR A 1 86 ? -14.579 0.643 26.449 1.00 83.12 86 THR A N 1
ATOM 580 C CA . THR A 1 86 ? -15.810 1.386 26.752 1.00 83.12 86 THR A CA 1
ATOM 581 C C . THR A 1 86 ? -16.933 0.432 27.159 1.00 83.12 86 THR A C 1
ATOM 583 O O . THR A 1 86 ? -17.594 0.652 28.173 1.00 83.12 86 THR A O 1
ATOM 586 N N . GLU A 1 87 ? -17.115 -0.662 26.418 1.00 81.62 87 GLU A N 1
ATOM 587 C CA . GLU A 1 87 ? -18.106 -1.697 26.721 1.00 81.62 87 GLU A CA 1
ATOM 588 C C . GLU A 1 87 ? -17.862 -2.325 28.101 1.00 81.62 87 GLU A C 1
ATOM 590 O O . GLU A 1 87 ? -18.791 -2.449 28.902 1.00 81.62 87 GLU A O 1
ATOM 595 N N . ARG A 1 88 ? -16.601 -2.624 28.441 1.00 83.69 88 ARG A N 1
ATOM 596 C CA . ARG A 1 88 ? -16.218 -3.144 29.762 1.00 83.69 88 ARG A CA 1
ATOM 597 C C . ARG A 1 88 ? -16.544 -2.168 30.892 1.00 83.69 88 ARG A C 1
ATOM 599 O O . ARG A 1 88 ? -17.068 -2.591 31.922 1.00 83.69 88 ARG A O 1
ATOM 606 N N . VAL A 1 89 ? -16.243 -0.879 30.719 1.00 87.38 89 VAL A N 1
ATOM 607 C CA . VAL A 1 89 ? -16.536 0.163 31.720 1.00 87.38 89 VAL A CA 1
ATOM 608 C C . VAL A 1 89 ? -18.041 0.305 31.933 1.00 87.38 89 VAL A C 1
ATOM 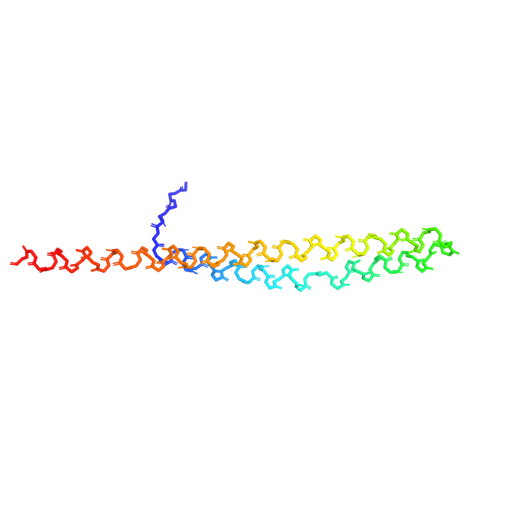610 O O . VAL A 1 89 ? -18.490 0.334 33.078 1.00 87.38 89 VAL A O 1
ATOM 613 N N . VAL A 1 90 ? -18.827 0.339 30.853 1.00 85.69 90 VAL A N 1
ATOM 614 C CA . VAL A 1 90 ? -20.292 0.432 30.932 1.00 85.69 90 VAL A CA 1
ATOM 615 C C . VAL A 1 90 ? -20.875 -0.795 31.630 1.00 85.69 90 VAL A C 1
ATOM 617 O O . VAL A 1 90 ? -21.666 -0.646 32.557 1.00 85.69 90 VAL A O 1
ATOM 620 N N . MET A 1 91 ? -20.452 -2.004 31.251 1.00 85.00 91 MET A N 1
ATOM 621 C CA . MET A 1 91 ? -20.934 -3.243 31.871 1.00 85.00 91 MET A CA 1
ATOM 622 C C . MET A 1 91 ? -20.562 -3.331 33.354 1.00 85.00 91 MET A C 1
ATOM 624 O O . MET A 1 91 ? -21.386 -3.758 34.162 1.00 85.00 91 MET A O 1
ATOM 628 N N . HIS A 1 92 ? -19.363 -2.880 33.734 1.00 84.81 92 HIS A N 1
ATOM 629 C CA . HIS A 1 92 ? -18.969 -2.781 35.137 1.00 84.81 92 HIS A CA 1
ATOM 630 C C . HIS A 1 92 ? -19.852 -1.781 35.891 1.00 84.81 92 HIS A C 1
ATOM 632 O O . HIS A 1 92 ? -20.397 -2.129 36.930 1.00 84.81 92 HIS A O 1
ATOM 638 N N . ALA A 1 93 ? -20.038 -0.569 35.359 1.00 81.25 93 ALA A N 1
ATOM 639 C CA . ALA A 1 93 ? -20.865 0.462 35.984 1.00 81.25 93 ALA A CA 1
ATOM 640 C C . ALA A 1 93 ? -22.322 0.003 36.178 1.00 81.25 93 ALA A C 1
ATOM 642 O O . ALA A 1 93 ? -22.886 0.184 37.257 1.00 81.25 93 ALA A O 1
ATOM 643 N N . VAL A 1 94 ? -22.908 -0.649 35.167 1.00 84.62 94 VAL A N 1
ATOM 644 C CA . VAL A 1 94 ? -24.260 -1.229 35.234 1.00 84.62 94 VAL A CA 1
ATOM 645 C C . VAL A 1 94 ? -24.320 -2.394 36.225 1.00 84.62 94 VAL A C 1
ATOM 647 O O . VAL A 1 94 ? -25.289 -2.513 36.971 1.00 84.62 94 VAL A O 1
ATOM 650 N N . GLY A 1 95 ? -23.286 -3.238 36.270 1.00 74.31 95 GLY A N 1
ATOM 651 C CA . GLY A 1 95 ? -23.183 -4.350 37.216 1.00 74.31 95 GLY A CA 1
ATOM 652 C C . GLY A 1 95 ? -23.042 -3.902 38.672 1.00 74.31 95 GLY A C 1
ATOM 653 O O . GLY A 1 95 ? -23.591 -4.548 39.555 1.00 74.31 95 GLY A O 1
ATOM 654 N N . THR A 1 96 ? -22.366 -2.777 38.920 1.00 63.06 96 THR A N 1
ATOM 655 C CA . THR A 1 96 ? -22.224 -2.168 40.254 1.00 63.06 96 THR A CA 1
ATOM 656 C C . THR A 1 96 ? -23.411 -1.303 40.682 1.00 63.06 96 THR A C 1
ATOM 658 O O . THR A 1 96 ? -23.445 -0.848 41.819 1.00 63.06 96 THR A O 1
ATOM 661 N N . ALA A 1 97 ? -24.364 -1.038 39.784 1.00 57.38 97 ALA A N 1
ATOM 662 C CA . ALA A 1 97 ? -25.571 -0.258 40.070 1.00 57.38 97 ALA A CA 1
ATOM 663 C C . ALA A 1 97 ? -26.763 -1.121 40.543 1.00 57.38 97 ALA A C 1
ATOM 665 O O . ALA A 1 97 ? -27.868 -0.598 40.698 1.00 57.38 97 ALA A O 1
ATOM 666 N N . ARG A 1 98 ? -26.553 -2.429 40.744 1.00 47.84 98 ARG A N 1
ATOM 667 C CA . ARG A 1 98 ? -27.494 -3.361 41.384 1.00 47.84 98 ARG A CA 1
ATOM 668 C C . ARG A 1 98 ? -27.061 -3.654 42.811 1.00 47.84 98 ARG A C 1
ATOM 670 O O . ARG A 1 98 ? -27.977 -3.811 43.644 1.00 47.84 98 ARG A O 1
#

Foldseek 3Di:
DDPPDALVSLLVVLVVLVVVLVCLLPPPPPVLVVLCVQLVVVPDPVSVVVSVVVSVVVNVVSVVVSVVSNVVSVVSNVVSVVRVVVVVVVVVVVVVVD